Protein AF-A0A7J5Y2N2-F1 (afdb_monomer_lite)

Sequence (174 aa):
MKAFTSSSSFLPPPSSSSSSSLLLLSSFLYPSFSHILYPFLLLLLLLLLLLLPSSSSSPPLILHANSSMQSLTAEIQSFSRSRLRKQCTRVTSLSGRRIIETWKGSTITVVEDPVPTERILGYVSHILNVAFGVENVFPDLFIYKTVSILDHPDADVLLHLTDVCSFIQQAHSE

pLDDT: mean 71.16, std 18.87, range [32.28, 96.81]

Organism: Dissostichus mawsoni (NCBI:txid36200)

InterPro domains:
  IPR029021 Protein-tyrosine phosphatase-like [G3DSA:3.90.190.10] (120-174)

Radius of gyration: 36.36 Å; chains: 1; bounding box: 67×76×85 Å

Structure (mmCIF, N/CA/C/O backbone):
data_AF-A0A7J5Y2N2-F1
#
_entry.id   AF-A0A7J5Y2N2-F1
#
loop_
_atom_site.group_PDB
_atom_site.id
_atom_site.type_symbol
_atom_site.label_atom_id
_atom_site.label_alt_id
_atom_site.label_comp_id
_atom_site.label_asym_id
_atom_site.label_entity_id
_atom_site.label_seq_id
_atom_site.pdbx_PDB_ins_code
_atom_site.Cartn_x
_atom_site.Cartn_y
_atom_site.Cartn_z
_atom_site.occupancy
_atom_site.B_iso_or_equiv
_atom_site.auth_seq_id
_atom_site.auth_comp_id
_atom_site.auth_asym_id
_atom_site.auth_atom_id
_atom_site.pdbx_PDB_model_num
ATOM 1 N N . MET A 1 1 ? -45.299 -51.915 -24.754 1.00 35.72 1 MET A N 1
ATOM 2 C CA . MET A 1 1 ? -45.058 -53.313 -25.192 1.00 35.72 1 MET A CA 1
ATOM 3 C C . MET A 1 1 ? -44.292 -53.298 -26.515 1.00 35.72 1 MET A C 1
ATOM 5 O O . MET A 1 1 ? -44.411 -52.306 -27.214 1.00 35.72 1 MET A O 1
ATOM 9 N N . LYS A 1 2 ? -43.507 -54.360 -26.774 1.00 34.75 2 LYS A N 1
ATOM 10 C CA . LYS A 1 2 ? -42.788 -54.804 -28.005 1.00 34.75 2 LYS A CA 1
ATOM 11 C C . LYS A 1 2 ? -42.990 -53.967 -29.299 1.00 34.75 2 LYS A C 1
ATOM 13 O O . LYS A 1 2 ? -44.129 -53.689 -29.635 1.00 34.75 2 LYS A O 1
ATOM 18 N N . ALA A 1 3 ? -41.979 -53.494 -30.043 1.00 32.28 3 ALA A N 1
ATOM 19 C CA . ALA A 1 3 ? -40.730 -54.088 -30.580 1.00 32.28 3 ALA A CA 1
ATOM 20 C C . ALA A 1 3 ? -40.866 -54.814 -31.947 1.00 32.28 3 ALA A C 1
ATOM 22 O O . ALA A 1 3 ? -41.730 -55.675 -32.080 1.00 32.28 3 ALA A O 1
ATOM 23 N N . PHE A 1 4 ? -39.883 -54.533 -32.839 1.00 36.31 4 PHE A N 1
ATOM 24 C CA . PHE A 1 4 ? -39.403 -55.300 -34.027 1.00 36.31 4 PHE A CA 1
ATOM 25 C C . PHE A 1 4 ? -40.259 -55.255 -35.333 1.00 36.31 4 PHE A C 1
ATOM 27 O O . PHE A 1 4 ? -41.478 -55.250 -35.242 1.00 36.31 4 PHE A O 1
ATOM 34 N N . THR A 1 5 ? -39.723 -55.214 -36.581 1.00 40.34 5 THR A N 1
ATOM 35 C CA . THR A 1 5 ? -38.321 -55.049 -37.092 1.00 40.34 5 THR A CA 1
ATOM 36 C C . THR A 1 5 ? -38.230 -54.661 -38.597 1.00 40.34 5 THR A C 1
ATOM 38 O O . THR A 1 5 ? -39.075 -55.084 -39.368 1.00 40.34 5 THR A O 1
ATOM 41 N N . SER A 1 6 ? -37.109 -54.021 -38.999 1.00 37.34 6 SER A N 1
ATOM 42 C CA . SER A 1 6 ? -36.284 -54.243 -40.229 1.00 37.34 6 SER A CA 1
ATOM 43 C C . SER A 1 6 ? -36.867 -54.173 -41.666 1.00 37.34 6 SER A C 1
ATOM 45 O O . SER A 1 6 ? -37.722 -54.970 -42.034 1.00 37.34 6 SER A O 1
ATOM 47 N N . SER A 1 7 ? -36.230 -53.394 -42.566 1.00 35.44 7 SER A N 1
ATOM 48 C CA . SER A 1 7 ? -35.323 -53.972 -43.601 1.00 35.44 7 SER A CA 1
ATOM 49 C C . SER A 1 7 ? -34.608 -52.959 -44.532 1.00 35.44 7 SER A C 1
ATOM 51 O O . SER A 1 7 ? -35.224 -52.096 -45.140 1.00 35.44 7 SER A O 1
ATOM 53 N N . SER A 1 8 ? -33.281 -53.142 -44.638 1.00 37.88 8 SER A N 1
ATOM 54 C CA . SER A 1 8 ? -32.347 -52.865 -45.761 1.00 37.88 8 SER A CA 1
ATOM 55 C C . SER A 1 8 ? -32.410 -51.572 -46.603 1.00 37.88 8 SER A C 1
ATOM 57 O O . SER A 1 8 ? -33.347 -51.310 -47.349 1.00 37.88 8 SER A O 1
ATOM 59 N N . SER A 1 9 ? -31.271 -50.872 -46.613 1.00 36.69 9 SER A N 1
ATOM 60 C CA . SER A 1 9 ? -30.898 -49.746 -47.482 1.00 36.69 9 SER A CA 1
ATOM 61 C C . SER A 1 9 ? -30.638 -50.117 -48.952 1.00 36.69 9 SER A C 1
ATOM 63 O O . SER A 1 9 ? -30.096 -51.181 -49.247 1.00 36.69 9 SER A O 1
ATOM 65 N N . PHE A 1 10 ? -30.922 -49.173 -49.853 1.00 38.97 10 PHE A N 1
ATOM 66 C CA . PHE A 1 10 ? -30.712 -49.254 -51.305 1.00 38.97 10 PHE A CA 1
ATOM 67 C C . PHE A 1 10 ? -29.323 -48.710 -51.720 1.00 38.97 10 PHE A C 1
ATOM 69 O O . PHE A 1 10 ? -28.840 -47.748 -51.127 1.00 38.97 10 PHE A O 1
ATOM 76 N N . LEU A 1 11 ? -28.716 -49.275 -52.772 1.00 40.94 11 LEU A N 1
ATOM 77 C CA . LEU A 1 11 ? -27.567 -48.718 -53.519 1.00 40.94 11 LEU A CA 1
ATOM 78 C C . LEU A 1 11 ? -27.998 -48.494 -54.980 1.00 40.94 11 LEU A C 1
ATOM 80 O O . LEU A 1 11 ? -28.823 -49.263 -55.479 1.00 40.94 11 LEU A O 1
ATOM 84 N N . PRO A 1 12 ? -27.495 -47.448 -55.665 1.00 45.22 12 PRO A N 1
ATOM 85 C CA . PRO A 1 12 ? -26.430 -47.648 -56.669 1.00 45.22 12 PRO A CA 1
ATOM 86 C C . PRO A 1 12 ? -25.370 -46.490 -56.693 1.00 45.22 12 PRO A C 1
ATOM 88 O O . PRO A 1 12 ? -25.410 -45.639 -55.805 1.00 45.22 12 PRO A O 1
ATOM 91 N N . PRO A 1 13 ? -24.358 -46.484 -57.603 1.00 46.84 13 PRO A N 1
ATOM 92 C CA . PRO A 1 13 ? -23.036 -45.858 -57.370 1.00 46.84 13 PRO A CA 1
ATOM 93 C C . PRO A 1 13 ? -22.757 -44.588 -58.242 1.00 46.84 13 PRO A C 1
ATOM 95 O O . PRO A 1 13 ? -23.707 -43.892 -58.582 1.00 46.84 13 PRO A O 1
ATOM 98 N N . PRO A 1 14 ? -21.499 -44.194 -58.567 1.00 51.75 14 PRO A N 1
ATOM 99 C CA . PRO A 1 14 ? -20.607 -43.433 -57.687 1.00 51.75 14 PRO A CA 1
ATOM 100 C C . PRO A 1 14 ? -20.072 -42.106 -58.299 1.00 51.75 14 PRO A C 1
ATOM 102 O O . PRO A 1 14 ? -20.299 -41.778 -59.458 1.00 51.75 14 PRO A O 1
ATOM 105 N N . SER A 1 15 ? -19.214 -41.425 -57.522 1.00 40.41 15 SER A N 1
ATOM 106 C CA . SER A 1 15 ? -18.155 -40.473 -57.938 1.00 40.41 15 SER A CA 1
ATOM 107 C C . SER A 1 15 ? -18.525 -39.126 -58.589 1.00 40.41 15 SER A C 1
ATOM 109 O O . SER A 1 15 ? -18.843 -39.053 -59.770 1.00 40.41 15 SER A O 1
ATOM 111 N N . SER A 1 16 ? -18.278 -38.028 -57.854 1.00 42.19 16 SER A N 1
ATOM 112 C CA . SER A 1 16 ? -17.304 -36.968 -58.234 1.00 42.19 16 SER A CA 1
ATOM 113 C C . SER A 1 16 ? -17.347 -35.759 -57.273 1.00 42.19 16 SER A C 1
ATOM 115 O O . SER A 1 16 ? -17.792 -34.670 -57.619 1.00 42.19 16 SER A O 1
ATOM 117 N N . SER A 1 17 ? -16.869 -35.918 -56.033 1.00 41.69 17 SER A N 1
ATOM 118 C CA . SER A 1 17 ? -16.791 -34.805 -55.070 1.00 41.69 17 SER A CA 1
ATOM 119 C C . SER A 1 17 ? -15.459 -34.052 -55.180 1.00 41.69 17 SER A C 1
ATOM 121 O O . SER A 1 17 ? -14.446 -34.459 -54.606 1.00 41.69 17 SER A O 1
ATOM 123 N N . SER A 1 18 ? -15.469 -32.936 -55.908 1.00 51.75 18 SER A N 1
ATOM 124 C CA . SER A 1 18 ? -14.338 -32.012 -56.050 1.00 51.75 18 SER A CA 1
ATOM 125 C C . SER A 1 18 ? -13.958 -31.362 -54.715 1.00 51.75 18 SER A C 1
ATOM 127 O O . SER A 1 18 ? -14.633 -30.442 -54.261 1.00 51.75 18 SER A O 1
ATOM 129 N N . SER A 1 19 ? -12.867 -31.808 -54.082 1.00 47.94 19 SER A N 1
ATOM 130 C CA . SER A 1 19 ? -12.245 -31.114 -52.930 1.00 47.94 19 SER A CA 1
ATOM 131 C C . SER A 1 19 ? -10.758 -31.439 -52.708 1.00 47.94 19 SER A C 1
ATOM 133 O O . SER A 1 19 ? -10.057 -30.661 -52.071 1.00 47.94 19 SER A O 1
ATOM 135 N N . SER A 1 20 ? -10.230 -32.547 -53.242 1.00 46.44 20 SER A N 1
ATOM 136 C CA . SER A 1 20 ? -8.857 -33.005 -52.940 1.00 46.44 20 SER A CA 1
ATOM 137 C C . SER A 1 20 ? -7.744 -32.386 -53.805 1.00 46.44 20 SER A C 1
ATOM 139 O O . SER A 1 20 ? -6.567 -32.631 -53.553 1.00 46.44 20 SER A O 1
ATOM 141 N N . SER A 1 21 ? -8.078 -31.591 -54.827 1.00 46.47 21 SER A N 1
ATOM 142 C CA . SER A 1 21 ? -7.135 -31.237 -55.903 1.00 46.47 21 SER A CA 1
ATOM 143 C C . SER A 1 21 ? -6.119 -30.132 -55.577 1.00 46.47 21 SER A C 1
ATOM 145 O O . SER A 1 21 ? -5.153 -29.983 -56.318 1.00 46.47 21 SER A O 1
ATOM 147 N N . LEU A 1 22 ? -6.301 -29.358 -54.498 1.00 44.16 22 LEU A N 1
ATOM 148 C CA . LEU A 1 22 ? -5.396 -28.244 -54.150 1.00 44.16 22 LEU A CA 1
ATOM 149 C C . LEU A 1 22 ? -4.329 -28.590 -53.099 1.00 44.16 22 LEU A C 1
ATOM 151 O O . LEU A 1 22 ? -3.340 -27.873 -52.996 1.00 44.16 22 LEU A O 1
ATOM 155 N N . LEU A 1 23 ? -4.473 -29.701 -52.366 1.00 47.38 23 LEU A N 1
ATOM 156 C CA . LEU A 1 23 ? -3.450 -30.168 -51.416 1.00 47.38 23 LEU A CA 1
ATOM 157 C C . LEU A 1 23 ? -2.435 -31.144 -52.037 1.00 47.38 23 LEU A C 1
ATOM 159 O O . LEU A 1 23 ? -1.423 -31.433 -51.413 1.00 47.38 23 LEU A O 1
ATOM 163 N N . LEU A 1 24 ? -2.672 -31.624 -53.263 1.00 45.81 24 LEU A N 1
ATOM 164 C CA . LEU A 1 24 ? -1.776 -32.561 -53.956 1.00 45.81 24 LEU A CA 1
ATOM 165 C C . LEU A 1 24 ? -0.723 -31.885 -54.854 1.00 45.81 24 LEU A C 1
ATOM 167 O O . LEU A 1 24 ? 0.226 -32.549 -55.267 1.00 45.81 24 LEU A O 1
ATOM 171 N N . LEU A 1 25 ? -0.832 -30.578 -55.134 1.00 41.72 25 LEU A N 1
ATOM 172 C CA . LEU A 1 25 ? 0.170 -29.865 -55.944 1.00 41.72 25 LEU A CA 1
ATOM 173 C C . LEU A 1 25 ? 1.442 -29.469 -55.173 1.00 41.72 25 LEU A C 1
ATOM 175 O O . LEU A 1 25 ? 2.458 -29.189 -55.804 1.00 41.72 25 LEU A O 1
ATOM 179 N N . SER A 1 26 ? 1.432 -29.473 -53.837 1.00 44.53 26 SER A N 1
ATOM 180 C CA . SER A 1 26 ? 2.624 -29.164 -53.029 1.00 44.53 26 SER A CA 1
ATOM 181 C C . SER A 1 26 ? 3.588 -30.347 -52.871 1.00 44.53 26 SER A C 1
ATOM 183 O O . SER A 1 26 ? 4.697 -30.160 -52.383 1.00 44.53 26 SER A O 1
ATOM 185 N N . SER A 1 27 ? 3.189 -31.562 -53.267 1.00 47.44 27 SER A N 1
ATOM 186 C CA . SER A 1 27 ? 3.947 -32.799 -53.008 1.00 47.44 27 SER A CA 1
ATOM 187 C C . SER A 1 27 ? 4.729 -33.348 -54.211 1.00 47.44 27 SER A C 1
ATOM 189 O O . SER A 1 27 ? 5.352 -34.398 -54.083 1.00 47.44 27 SER A O 1
ATOM 191 N N . PHE A 1 28 ? 4.700 -32.679 -55.372 1.00 46.19 28 PHE A N 1
ATOM 192 C CA . PHE A 1 28 ? 5.274 -33.208 -56.625 1.00 46.19 28 PHE A CA 1
ATOM 193 C C . PHE A 1 28 ? 6.460 -32.430 -57.221 1.00 46.19 28 PHE A C 1
ATOM 195 O O . PHE A 1 28 ? 7.019 -32.869 -58.225 1.00 46.19 28 PHE A O 1
ATOM 202 N N . LEU A 1 29 ? 6.913 -31.341 -56.592 1.00 50.28 29 LEU A N 1
ATOM 203 C CA . LEU A 1 29 ? 8.240 -30.762 -56.848 1.00 50.28 29 LEU A CA 1
ATOM 204 C C . LEU A 1 29 ? 9.068 -30.777 -55.552 1.00 50.28 29 LEU A C 1
ATOM 206 O O . LEU A 1 29 ? 8.559 -30.426 -54.495 1.00 50.28 29 LEU A O 1
ATOM 210 N N . TYR A 1 30 ? 10.349 -31.143 -55.677 1.00 57.12 30 TYR A N 1
ATOM 211 C CA . TYR A 1 30 ? 11.355 -31.335 -54.612 1.00 57.12 30 TYR A CA 1
ATOM 212 C C . TYR A 1 30 ? 11.265 -32.601 -53.734 1.00 57.12 30 TYR A C 1
ATOM 214 O O . TYR A 1 30 ? 11.144 -32.514 -52.511 1.00 57.12 30 TYR A O 1
ATOM 222 N N . PRO A 1 31 ? 11.493 -33.796 -54.308 1.00 47.44 31 PRO A N 1
ATOM 223 C CA . PRO A 1 31 ? 12.032 -34.909 -53.538 1.00 47.44 31 PRO A CA 1
ATOM 224 C C . PRO A 1 31 ? 13.535 -34.702 -53.223 1.00 47.44 31 PRO A C 1
ATOM 226 O O . PRO A 1 31 ? 14.321 -34.307 -54.084 1.00 47.44 31 PRO A O 1
ATOM 229 N N . SER A 1 32 ? 13.935 -35.069 -51.998 1.00 54.25 32 SER A N 1
ATOM 230 C CA . SER A 1 32 ? 15.291 -35.541 -51.624 1.00 54.25 32 SER A CA 1
ATOM 231 C C . SER A 1 32 ? 16.409 -34.573 -51.170 1.00 54.25 32 SER A C 1
ATOM 233 O O . SER A 1 32 ? 17.522 -35.053 -50.973 1.00 54.25 32 SER A O 1
ATOM 235 N N . PHE A 1 33 ? 16.183 -33.278 -50.892 1.00 55.66 33 PHE A N 1
ATOM 236 C CA . PHE A 1 33 ? 17.244 -32.393 -50.333 1.00 55.66 33 PHE A CA 1
ATOM 237 C C . PHE A 1 33 ? 16.754 -31.396 -49.255 1.00 55.66 33 PHE A C 1
ATOM 239 O O . PHE A 1 33 ? 16.952 -30.188 -49.369 1.00 55.66 33 PHE A O 1
ATOM 246 N N . SER A 1 34 ? 16.113 -31.878 -48.176 1.00 59.19 34 SER A N 1
ATOM 247 C CA . SER A 1 34 ? 15.402 -30.968 -47.244 1.00 59.19 34 SER A CA 1
ATOM 248 C C . SER A 1 34 ? 15.588 -31.180 -45.735 1.00 59.19 34 SER A C 1
ATOM 250 O O . SER A 1 34 ? 15.005 -30.416 -44.980 1.00 59.19 34 SER A O 1
ATOM 252 N N . HIS A 1 35 ? 16.420 -32.118 -45.257 1.00 57.75 35 HIS A N 1
ATOM 253 C CA . HIS A 1 35 ? 16.679 -32.254 -43.804 1.00 57.75 35 HIS A CA 1
ATOM 254 C C . HIS A 1 35 ? 17.968 -31.573 -43.306 1.00 57.75 35 HIS A C 1
ATOM 256 O O . HIS A 1 35 ? 18.036 -31.185 -42.145 1.00 57.75 35 HIS A O 1
ATOM 262 N N . ILE A 1 36 ? 18.975 -31.393 -44.173 1.00 60.91 36 ILE A N 1
ATOM 263 C CA . ILE A 1 36 ? 20.271 -30.780 -43.812 1.00 60.91 36 ILE A CA 1
ATOM 264 C C . ILE A 1 36 ? 20.321 -29.290 -44.189 1.00 60.91 36 ILE A C 1
ATOM 266 O O . ILE A 1 36 ? 20.855 -28.481 -43.437 1.00 60.91 36 ILE A O 1
ATOM 270 N N . LEU A 1 37 ? 19.719 -28.898 -45.321 1.00 60.44 37 LEU A N 1
ATOM 271 C CA . LEU A 1 37 ? 19.696 -27.494 -45.755 1.00 60.44 37 LEU A CA 1
ATOM 272 C C . LEU A 1 37 ? 18.728 -26.621 -44.945 1.00 60.44 37 LEU A C 1
ATOM 274 O O . LEU A 1 37 ? 18.990 -25.436 -44.781 1.00 60.44 37 LEU A O 1
ATOM 278 N N . TYR A 1 38 ? 17.633 -27.182 -44.424 1.00 71.19 38 TYR A N 1
ATOM 279 C CA . TYR A 1 38 ? 16.612 -26.422 -43.691 1.00 71.19 38 TYR A CA 1
ATOM 280 C C . TYR A 1 38 ? 17.141 -25.694 -42.442 1.00 71.19 38 TYR A C 1
ATOM 282 O O . TYR A 1 38 ? 16.903 -24.491 -42.336 1.00 71.19 38 TYR A O 1
ATOM 290 N N . PRO A 1 39 ? 17.897 -26.334 -41.519 1.00 71.75 39 PRO A N 1
ATOM 291 C CA . PRO A 1 39 ? 18.490 -25.615 -40.390 1.00 71.75 39 PRO A CA 1
ATOM 292 C C . PRO A 1 39 ? 19.529 -24.580 -40.839 1.00 71.75 39 PRO A C 1
ATOM 294 O O . PRO A 1 39 ? 19.648 -23.537 -40.206 1.00 71.75 39 PRO A O 1
ATOM 297 N N . PHE A 1 40 ? 20.239 -24.817 -41.947 1.00 77.06 40 PHE A N 1
ATOM 298 C CA . PHE A 1 40 ? 21.221 -23.869 -42.479 1.00 77.06 40 PHE A CA 1
ATOM 299 C C . PHE A 1 40 ? 20.551 -22.633 -43.103 1.00 77.06 40 PHE A C 1
ATOM 301 O O . PHE A 1 40 ? 21.005 -21.512 -42.893 1.00 77.06 40 PHE A O 1
ATOM 308 N N . LEU A 1 41 ? 19.434 -22.822 -43.810 1.00 77.62 41 LEU A N 1
ATOM 309 C CA . LEU A 1 41 ? 18.614 -21.746 -44.368 1.00 77.62 41 LEU A CA 1
ATOM 310 C C . LEU A 1 41 ? 17.889 -20.959 -43.265 1.00 77.62 41 LEU A C 1
ATOM 312 O O . LEU A 1 41 ? 17.807 -19.738 -43.345 1.00 77.62 41 LEU A O 1
ATOM 316 N N . LEU A 1 42 ? 17.418 -21.638 -42.214 1.00 77.38 42 LEU A N 1
ATOM 317 C CA . LEU A 1 42 ? 16.814 -21.003 -41.040 1.00 77.38 42 LEU A CA 1
ATOM 318 C C . LEU A 1 42 ? 17.847 -20.191 -40.241 1.00 77.38 42 LEU A C 1
ATOM 320 O O . LEU A 1 42 ? 17.554 -19.070 -39.833 1.00 77.38 42 LEU A O 1
ATOM 324 N N . LEU A 1 43 ? 19.065 -20.716 -40.070 1.00 82.81 43 LEU A N 1
ATOM 325 C CA . LEU A 1 43 ? 20.177 -19.991 -39.453 1.00 82.81 43 LEU A CA 1
ATOM 326 C C . LEU A 1 43 ? 20.607 -18.792 -40.308 1.00 82.81 43 LEU A C 1
ATOM 328 O O . LEU A 1 43 ? 20.847 -17.719 -39.765 1.00 82.81 43 LEU A O 1
ATOM 332 N N . LEU A 1 44 ? 20.654 -18.942 -41.636 1.00 84.56 44 LEU A N 1
ATOM 333 C CA . LEU A 1 44 ? 20.938 -17.841 -42.557 1.00 84.56 44 LEU A CA 1
ATOM 334 C C . LEU A 1 44 ? 19.849 -16.761 -42.493 1.00 84.56 44 LEU A C 1
ATOM 336 O O . LEU A 1 44 ? 20.187 -15.584 -42.471 1.00 84.56 44 LEU A O 1
ATOM 340 N N . LEU A 1 45 ? 18.570 -17.142 -42.405 1.00 81.88 45 LEU A N 1
ATOM 341 C CA . LEU A 1 45 ? 17.445 -16.219 -42.219 1.00 81.88 45 LEU A CA 1
ATOM 342 C C . LEU A 1 45 ? 17.533 -15.483 -40.872 1.00 81.88 45 LEU A C 1
ATOM 344 O O . LEU A 1 45 ? 17.335 -14.272 -40.831 1.00 81.88 45 LEU A O 1
ATOM 348 N N . LEU A 1 46 ? 17.883 -16.187 -39.789 1.00 79.25 46 LEU A N 1
ATOM 349 C CA . LEU A 1 46 ? 18.127 -15.594 -38.470 1.00 79.25 46 LEU A CA 1
ATOM 350 C C . LEU A 1 46 ? 19.298 -14.598 -38.513 1.00 79.25 46 LEU A C 1
ATOM 352 O O . LEU A 1 46 ? 19.202 -13.504 -37.963 1.00 79.25 46 LEU A O 1
ATOM 356 N N . LEU A 1 47 ? 20.385 -14.948 -39.207 1.00 82.25 47 LEU A N 1
ATOM 357 C CA . LEU A 1 47 ? 21.536 -14.067 -39.399 1.00 82.25 47 LEU A CA 1
ATOM 358 C C . LEU A 1 47 ? 21.155 -12.830 -40.230 1.00 82.25 47 LEU A C 1
ATOM 360 O O . LEU A 1 47 ? 21.540 -11.719 -39.887 1.00 82.25 47 LEU A O 1
ATOM 364 N N . LEU A 1 48 ? 20.349 -12.996 -41.282 1.00 79.12 48 LEU A N 1
ATOM 365 C CA . LEU A 1 48 ? 19.840 -11.891 -42.100 1.00 79.12 48 LEU A CA 1
ATOM 366 C C . LEU A 1 48 ? 18.919 -10.962 -41.295 1.00 79.12 48 LEU A C 1
ATOM 368 O O . LEU A 1 48 ? 19.021 -9.749 -41.436 1.00 79.12 48 LEU A O 1
ATOM 372 N N . LEU A 1 49 ? 18.091 -11.507 -40.398 1.00 72.25 49 LEU A N 1
ATOM 373 C CA . LEU A 1 49 ? 17.292 -10.730 -39.442 1.00 72.25 49 LEU A CA 1
ATOM 374 C C . LEU A 1 49 ? 18.154 -9.966 -38.421 1.00 72.25 49 LEU A C 1
ATOM 376 O O . LEU A 1 49 ? 17.761 -8.882 -38.005 1.00 72.25 49 LEU A O 1
ATOM 380 N N . LEU A 1 50 ? 19.330 -10.488 -38.056 1.00 71.44 50 LEU A N 1
ATOM 381 C CA . LEU A 1 50 ? 20.304 -9.805 -37.192 1.00 71.44 50 LEU A CA 1
ATOM 382 C C . LEU A 1 50 ? 21.153 -8.752 -37.932 1.00 71.44 50 LEU A C 1
ATOM 384 O O . LEU A 1 50 ? 21.646 -7.824 -37.295 1.00 71.44 50 LEU A O 1
ATOM 388 N N . LEU A 1 51 ? 21.339 -8.885 -39.252 1.00 71.81 51 LEU A N 1
ATOM 389 C CA . LEU A 1 51 ? 22.073 -7.920 -40.087 1.00 71.81 51 LEU A CA 1
ATOM 390 C C . LEU A 1 51 ? 21.180 -6.861 -40.755 1.00 71.81 51 LEU A C 1
ATOM 392 O O . LEU A 1 51 ? 21.705 -5.878 -41.280 1.00 71.81 51 LEU A O 1
ATOM 396 N N . LEU A 1 52 ? 19.855 -7.028 -40.750 1.00 65.75 52 LEU A N 1
ATOM 397 C CA . LEU A 1 52 ? 18.926 -5.992 -41.193 1.00 65.75 52 LEU A CA 1
ATOM 398 C C . LEU A 1 52 ? 18.991 -4.805 -40.214 1.00 65.75 52 LEU A C 1
ATOM 400 O O . LEU A 1 52 ? 18.644 -4.970 -39.044 1.00 65.75 52 LEU A O 1
ATOM 404 N N . PRO A 1 53 ? 19.419 -3.602 -40.648 1.00 55.03 53 PRO A N 1
ATOM 405 C CA . PRO A 1 53 ? 19.466 -2.449 -39.762 1.00 55.03 53 PRO A CA 1
ATOM 406 C C . PRO A 1 53 ? 18.042 -2.089 -39.341 1.00 55.03 53 PRO A C 1
ATOM 408 O O . PRO A 1 53 ? 17.182 -1.868 -40.194 1.00 55.03 53 PRO A O 1
ATOM 411 N N . SER A 1 54 ? 17.808 -2.024 -38.030 1.00 47.78 54 SER A N 1
ATOM 412 C CA . SER A 1 54 ? 16.502 -1.790 -37.409 1.00 47.78 54 SER A CA 1
ATOM 413 C C . SER A 1 54 ? 15.931 -0.402 -37.728 1.00 47.78 54 SER A C 1
ATOM 415 O O . SER A 1 54 ? 15.873 0.476 -36.868 1.00 47.78 54 SER A O 1
ATOM 417 N N . SER A 1 55 ? 15.429 -0.207 -38.947 1.00 52.16 55 SER A N 1
ATOM 418 C CA . SER A 1 55 ? 14.663 0.963 -39.399 1.00 52.16 55 SER A CA 1
ATOM 419 C C . SER A 1 55 ? 13.230 0.981 -38.837 1.00 52.16 55 SER A C 1
ATOM 421 O O . SER A 1 55 ? 12.277 1.424 -39.475 1.00 52.16 55 SER A O 1
ATOM 423 N N . SER A 1 56 ? 13.086 0.536 -37.587 1.00 46.41 56 SER A N 1
ATOM 424 C CA . SER A 1 56 ? 11.882 0.665 -36.779 1.00 46.41 56 SER A CA 1
ATOM 425 C C . SER A 1 56 ? 11.841 2.063 -36.170 1.00 46.41 56 SER A C 1
ATOM 427 O O . SER A 1 56 ? 12.260 2.279 -35.032 1.00 46.41 56 SER A O 1
ATOM 429 N N . SER A 1 57 ? 11.302 3.016 -36.933 1.00 50.03 57 SER A N 1
ATOM 430 C CA . SER A 1 57 ? 10.873 4.329 -36.438 1.00 50.03 57 SER A CA 1
ATOM 431 C C . SER A 1 57 ? 9.667 4.175 -35.497 1.00 50.03 57 SER A C 1
ATOM 433 O O . SER A 1 57 ? 8.537 4.545 -35.820 1.00 50.03 57 SER A O 1
ATOM 435 N N . SER A 1 58 ? 9.911 3.604 -34.323 1.00 50.81 58 SER A N 1
ATOM 436 C CA . SER A 1 58 ? 8.953 3.446 -33.234 1.00 50.81 58 SER A CA 1
ATOM 437 C C . SER A 1 58 ? 9.639 3.944 -31.966 1.00 50.81 58 SER A C 1
ATOM 439 O O . SER A 1 58 ? 10.627 3.335 -31.552 1.00 50.81 58 SER A O 1
ATOM 441 N N . PRO A 1 59 ? 9.190 5.057 -31.358 1.00 43.88 59 PRO A N 1
ATOM 442 C CA . PRO A 1 59 ? 9.792 5.526 -30.120 1.00 43.88 59 PRO A CA 1
ATOM 443 C C . PRO A 1 59 ? 9.581 4.455 -29.041 1.00 43.88 59 PRO A C 1
ATOM 445 O O . PRO A 1 59 ? 8.449 3.993 -28.866 1.00 43.88 59 PRO A O 1
ATOM 448 N N . PRO A 1 60 ? 10.627 4.034 -28.311 1.00 44.47 60 PRO A N 1
ATOM 449 C CA . PRO A 1 60 ? 10.442 3.089 -27.225 1.00 44.47 60 PRO A CA 1
ATOM 450 C C . PRO A 1 60 ? 9.573 3.750 -26.151 1.00 44.47 60 PRO A C 1
ATOM 452 O O . PRO A 1 60 ? 9.875 4.852 -25.686 1.00 44.47 60 PRO A O 1
ATOM 455 N N . LEU A 1 61 ? 8.536 3.044 -25.690 1.00 46.69 61 LEU A N 1
ATOM 456 C CA . LEU A 1 61 ? 7.629 3.484 -24.614 1.00 46.69 61 LEU A CA 1
ATOM 457 C C . LEU A 1 61 ? 8.317 3.611 -23.231 1.00 46.69 61 LEU A C 1
ATOM 459 O O . LEU A 1 61 ? 7.664 3.800 -22.212 1.00 46.69 61 LEU A O 1
ATOM 463 N N . ILE A 1 62 ? 9.649 3.561 -23.207 1.00 47.50 62 ILE A N 1
ATOM 464 C CA . ILE A 1 62 ? 10.544 3.732 -22.059 1.00 47.50 62 ILE A CA 1
ATOM 465 C C . ILE A 1 62 ? 10.693 5.223 -21.682 1.00 47.50 62 ILE A C 1
ATOM 467 O O . ILE A 1 62 ? 10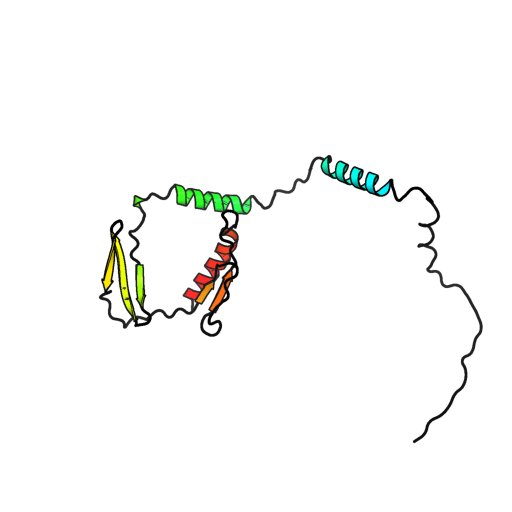.993 5.554 -20.537 1.00 47.50 62 ILE A O 1
ATOM 471 N N . LEU A 1 63 ? 10.446 6.157 -22.612 1.00 43.75 63 LEU A N 1
ATOM 472 C CA . LEU A 1 63 ? 10.635 7.595 -22.356 1.00 43.75 63 LEU A CA 1
ATOM 473 C C . LEU A 1 63 ? 9.602 8.226 -21.405 1.00 43.75 63 LEU A C 1
ATOM 475 O O . LEU A 1 63 ? 9.897 9.265 -20.819 1.00 43.75 63 LEU A O 1
ATOM 479 N N . HIS A 1 64 ? 8.426 7.619 -21.211 1.00 45.12 64 HIS A N 1
ATOM 480 C CA . HIS A 1 64 ? 7.370 8.211 -20.375 1.00 45.12 64 HIS A CA 1
ATOM 481 C C . HIS A 1 64 ? 7.564 7.971 -18.865 1.00 45.12 64 HIS A C 1
ATOM 483 O O . HIS A 1 64 ? 7.151 8.805 -18.066 1.00 45.12 64 HIS A O 1
ATOM 489 N N . ALA A 1 65 ? 8.228 6.877 -18.469 1.00 48.12 65 ALA A N 1
ATOM 490 C CA . ALA A 1 65 ? 8.603 6.616 -17.072 1.00 48.12 65 ALA A CA 1
ATOM 491 C C . ALA A 1 65 ? 9.907 7.334 -16.666 1.00 48.12 65 ALA A C 1
ATOM 493 O O . ALA A 1 65 ? 10.127 7.665 -15.503 1.00 48.12 65 ALA A O 1
ATOM 494 N N . ASN A 1 66 ? 10.782 7.615 -17.636 1.00 53.22 66 ASN A N 1
ATOM 495 C CA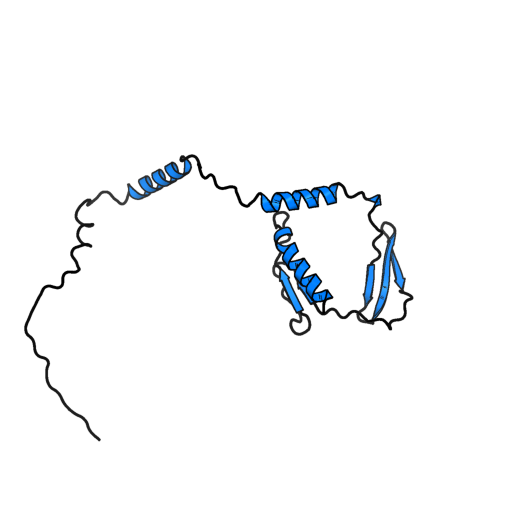 . ASN A 1 66 ? 12.094 8.198 -17.361 1.00 53.22 66 ASN A CA 1
ATOM 496 C C . ASN A 1 66 ? 11.998 9.677 -16.923 1.00 53.22 66 ASN A C 1
ATOM 498 O O . ASN A 1 66 ? 12.768 10.124 -16.078 1.00 53.22 66 ASN A O 1
ATOM 502 N N . SER A 1 67 ? 11.015 10.436 -17.424 1.00 59.59 67 SER A N 1
ATOM 503 C CA . SER A 1 67 ? 10.795 11.833 -17.014 1.00 59.59 67 SER A CA 1
ATOM 504 C C . SER A 1 67 ? 10.271 11.965 -15.575 1.00 59.59 67 SER A C 1
ATOM 506 O O . SER A 1 67 ? 10.730 12.841 -14.840 1.00 59.59 67 SER A O 1
ATOM 508 N N . SER A 1 68 ? 9.371 11.079 -15.131 1.00 62.09 68 SER A N 1
ATOM 509 C CA . SER A 1 68 ? 8.878 11.058 -13.745 1.00 62.09 68 SER A CA 1
ATOM 510 C C . SER A 1 68 ? 9.948 10.573 -12.761 1.00 62.09 68 SER A C 1
ATOM 512 O O . SER A 1 68 ? 10.132 11.204 -11.716 1.00 62.09 68 SER A O 1
ATOM 514 N N . MET A 1 69 ? 10.724 9.540 -13.122 1.00 54.62 69 MET A N 1
ATOM 515 C CA . MET A 1 69 ? 11.911 9.109 -12.366 1.00 54.62 69 MET A CA 1
ATOM 516 C C . MET A 1 69 ? 12.915 10.252 -12.180 1.00 54.62 69 MET A C 1
ATOM 518 O O . MET A 1 69 ? 13.364 10.496 -11.058 1.00 54.62 69 MET A O 1
ATOM 522 N N . GLN A 1 70 ? 13.249 10.977 -13.253 1.00 61.34 70 GLN A N 1
ATOM 523 C CA . GLN A 1 70 ? 14.186 12.104 -13.198 1.00 61.34 70 GLN A CA 1
ATOM 524 C C . GLN A 1 70 ? 13.648 13.263 -12.349 1.00 61.34 70 GLN A C 1
ATOM 526 O O . GLN A 1 70 ? 14.406 13.829 -11.564 1.00 61.34 70 GLN A O 1
ATOM 531 N N . SER A 1 71 ? 12.349 13.571 -12.436 1.00 72.81 71 SER A N 1
ATOM 532 C CA . SER A 1 71 ? 11.705 14.606 -11.616 1.00 72.81 71 SER A CA 1
ATOM 533 C C . SER A 1 71 ? 11.777 14.280 -10.118 1.00 72.81 71 SER A C 1
ATOM 535 O O . SER A 1 71 ? 12.259 15.099 -9.335 1.00 72.81 71 SER A O 1
ATOM 537 N N . LEU A 1 72 ? 11.368 13.072 -9.712 1.00 75.06 72 LEU A N 1
ATOM 538 C CA . LEU A 1 72 ? 11.402 12.652 -8.306 1.00 75.06 72 LEU A CA 1
ATOM 539 C C . LEU A 1 72 ? 12.840 12.509 -7.784 1.00 75.06 72 LEU A C 1
ATOM 541 O O . LEU A 1 72 ? 13.148 12.936 -6.673 1.00 75.06 72 LEU A O 1
ATOM 545 N N . THR A 1 73 ? 13.748 11.956 -8.590 1.00 72.81 73 THR A N 1
ATOM 546 C CA . THR A 1 73 ? 15.162 11.817 -8.207 1.00 72.81 73 THR A CA 1
ATOM 547 C C . THR A 1 73 ? 15.821 13.185 -8.022 1.00 72.81 73 THR A C 1
ATOM 549 O O . THR A 1 73 ? 16.553 13.378 -7.051 1.00 72.81 73 THR A O 1
ATOM 552 N N . ALA A 1 74 ? 15.524 14.160 -8.887 1.00 75.50 74 ALA A N 1
ATOM 553 C CA . ALA A 1 74 ? 15.993 15.536 -8.734 1.00 75.50 74 ALA A CA 1
ATOM 554 C C . ALA A 1 74 ? 15.387 16.229 -7.499 1.00 75.50 74 ALA A C 1
ATOM 556 O O . ALA A 1 74 ? 16.093 16.957 -6.798 1.00 75.50 74 ALA A O 1
ATOM 557 N N . GLU A 1 75 ? 14.114 15.980 -7.180 1.00 82.06 75 GLU A N 1
ATOM 558 C CA . GLU A 1 75 ? 13.479 16.484 -5.955 1.00 82.06 75 GLU A CA 1
ATOM 559 C C . GLU A 1 75 ? 14.149 15.912 -4.693 1.00 82.06 75 GLU A C 1
ATOM 561 O O . GLU A 1 75 ? 14.518 16.670 -3.794 1.00 82.06 75 GLU A O 1
ATOM 566 N N . ILE A 1 76 ? 14.404 14.599 -4.654 1.00 80.56 76 ILE A N 1
ATOM 567 C CA . ILE A 1 76 ? 15.098 13.926 -3.544 1.00 80.56 76 ILE A CA 1
ATOM 568 C C . ILE A 1 76 ? 16.546 14.424 -3.411 1.00 80.56 76 ILE A C 1
ATOM 570 O O . ILE A 1 76 ? 16.992 14.731 -2.305 1.00 80.56 76 ILE A O 1
ATOM 574 N N . GLN A 1 77 ? 17.287 14.552 -4.517 1.00 77.50 77 GLN A N 1
ATOM 575 C CA . GLN A 1 77 ? 18.676 15.033 -4.499 1.00 77.50 77 GLN A CA 1
ATOM 576 C C . GLN A 1 77 ? 18.785 16.512 -4.098 1.00 77.50 77 GLN A C 1
ATOM 578 O O . GLN A 1 77 ? 19.708 16.888 -3.375 1.00 77.50 77 GLN A O 1
ATOM 583 N N . SER A 1 78 ? 17.830 17.348 -4.515 1.00 82.88 78 SER A N 1
ATOM 584 C CA . SER A 1 78 ? 17.738 18.757 -4.103 1.00 82.88 78 SER A CA 1
ATOM 585 C C . SER A 1 78 ? 17.071 18.950 -2.730 1.00 82.88 78 SER A C 1
ATOM 587 O O . SER A 1 78 ? 16.948 20.084 -2.242 1.00 82.88 78 SER A O 1
ATOM 589 N N . PHE A 1 79 ? 16.663 17.868 -2.055 1.00 82.06 79 PHE A N 1
ATOM 590 C CA . PHE A 1 79 ? 16.051 17.950 -0.738 1.00 82.06 79 PHE A CA 1
ATOM 591 C C . PHE A 1 79 ? 17.081 18.314 0.339 1.00 82.06 79 PHE A C 1
ATOM 593 O O . PHE A 1 79 ? 17.806 17.471 0.871 1.00 82.06 79 PHE A O 1
ATOM 600 N N . SER A 1 80 ? 17.118 19.595 0.722 1.00 80.94 80 SER A N 1
ATOM 601 C CA . SER A 1 80 ? 17.957 20.028 1.843 1.00 80.94 80 SER A CA 1
ATOM 602 C C . SER A 1 80 ? 17.593 19.286 3.130 1.00 80.94 80 SER A C 1
ATOM 604 O O . SER A 1 80 ? 16.467 19.391 3.624 1.00 80.94 80 SER A O 1
ATOM 606 N N . ARG A 1 81 ? 18.586 18.634 3.747 1.00 78.31 81 ARG A N 1
ATOM 607 C CA . ARG A 1 81 ? 18.443 17.974 5.055 1.00 78.31 81 ARG A CA 1
ATOM 608 C C . ARG A 1 81 ? 18.001 18.931 6.169 1.00 78.31 81 ARG A C 1
ATOM 610 O O . ARG A 1 81 ? 17.393 18.474 7.128 1.00 78.31 81 ARG A O 1
ATOM 617 N N . SER A 1 82 ? 18.215 20.246 6.034 1.00 77.69 82 SER A N 1
ATOM 618 C CA . SER A 1 82 ? 17.683 21.241 6.984 1.00 77.69 82 SER A CA 1
ATOM 619 C C . SER A 1 82 ? 16.153 21.373 6.955 1.00 77.69 82 SER A C 1
ATOM 621 O O . SER A 1 82 ? 15.577 21.902 7.902 1.00 77.69 82 SER A O 1
ATOM 623 N N . ARG A 1 83 ? 15.490 20.874 5.900 1.00 75.56 83 ARG A N 1
ATOM 624 C CA . ARG A 1 83 ? 14.024 20.796 5.782 1.00 75.56 83 ARG A CA 1
ATOM 625 C C . ARG A 1 83 ? 13.447 19.468 6.280 1.00 75.56 83 ARG A C 1
ATOM 627 O O . ARG A 1 83 ? 12.226 19.331 6.316 1.00 75.56 83 ARG A O 1
ATOM 634 N N . LEU A 1 84 ? 14.282 18.497 6.677 1.00 77.06 84 LEU A N 1
ATOM 635 C CA . LEU A 1 84 ? 13.795 17.280 7.327 1.00 77.06 84 LEU A CA 1
ATOM 636 C C . LEU A 1 84 ? 13.160 17.669 8.663 1.00 77.06 84 LEU A C 1
ATOM 638 O O . LEU A 1 84 ? 13.844 18.031 9.624 1.00 77.06 84 LEU A O 1
ATOM 642 N N . ARG A 1 85 ? 11.828 17.593 8.724 1.00 75.75 85 ARG A N 1
ATOM 643 C CA . ARG A 1 85 ? 11.095 17.692 9.985 1.00 75.75 85 ARG A CA 1
ATOM 644 C C . ARG A 1 85 ? 11.607 16.580 10.898 1.00 75.75 85 ARG A C 1
ATOM 646 O O . ARG A 1 85 ? 11.759 15.443 10.459 1.00 75.75 85 ARG A O 1
ATOM 653 N N . LYS A 1 86 ? 11.863 16.895 12.170 1.00 76.06 86 LYS A N 1
ATOM 654 C CA . LYS A 1 86 ? 12.177 15.863 13.164 1.00 76.06 86 LYS A CA 1
ATOM 655 C C . LYS A 1 86 ? 10.962 14.947 13.279 1.00 76.06 86 LYS A C 1
ATOM 657 O O . LYS A 1 86 ? 9.929 15.378 13.786 1.00 76.06 86 LYS A O 1
ATOM 662 N N . GLN A 1 87 ? 11.087 13.726 12.765 1.00 73.81 87 GLN A N 1
ATOM 663 C CA . GLN A 1 87 ? 10.045 12.711 12.833 1.00 73.81 87 GLN A CA 1
ATOM 664 C C . GLN A 1 87 ? 9.790 12.391 14.310 1.00 73.81 87 GLN A C 1
ATOM 666 O O . GLN A 1 87 ? 10.667 11.863 14.999 1.00 73.81 87 GLN A O 1
ATOM 671 N N . CYS A 1 88 ? 8.599 12.730 14.796 1.00 74.19 88 CYS A N 1
ATOM 672 C CA . CYS A 1 88 ? 8.034 12.104 15.979 1.00 74.19 88 CYS A CA 1
ATOM 673 C C . CYS A 1 88 ? 6.965 11.110 15.520 1.00 74.19 88 CYS A C 1
ATOM 675 O O . CYS A 1 88 ? 6.095 11.449 14.715 1.00 74.19 88 CYS A O 1
ATOM 677 N N . THR A 1 89 ? 7.045 9.876 16.004 1.00 81.62 89 THR A N 1
ATOM 678 C CA . THR A 1 89 ? 6.081 8.825 15.672 1.00 81.62 89 THR A CA 1
ATOM 679 C C . THR A 1 89 ? 5.055 8.755 16.792 1.00 81.62 89 THR A C 1
ATOM 681 O O . THR A 1 89 ? 5.408 8.513 17.945 1.00 81.62 89 THR A O 1
ATOM 684 N N . ARG A 1 90 ? 3.775 8.974 16.472 1.00 84.12 90 ARG A N 1
ATOM 685 C CA . ARG A 1 90 ? 2.678 8.786 17.430 1.00 84.12 90 ARG A CA 1
ATOM 686 C C . ARG A 1 90 ? 2.209 7.334 17.366 1.00 84.12 90 ARG A C 1
ATOM 688 O O . ARG A 1 90 ? 1.410 6.981 16.500 1.00 84.12 90 ARG A O 1
ATOM 695 N N . VAL A 1 91 ? 2.701 6.504 18.275 1.00 80.00 91 VAL A N 1
ATOM 696 C CA . VAL A 1 91 ? 2.342 5.085 18.368 1.00 80.00 91 VAL A CA 1
ATOM 697 C C . VAL A 1 91 ? 1.086 4.938 19.227 1.00 80.00 91 VAL A C 1
ATOM 699 O O . VAL A 1 91 ? 0.965 5.559 20.282 1.00 80.00 91 VAL A O 1
ATOM 702 N N . THR A 1 92 ? 0.144 4.108 18.779 1.00 78.56 92 THR A N 1
ATOM 703 C CA . THR A 1 92 ? -1.028 3.705 19.570 1.00 78.56 92 THR A CA 1
ATOM 704 C C . THR A 1 92 ? -0.924 2.209 19.840 1.00 78.56 92 THR A C 1
ATOM 706 O O . THR A 1 92 ? -0.825 1.414 18.911 1.00 78.56 92 THR A O 1
ATOM 709 N N . SER A 1 93 ? -0.899 1.827 21.112 1.00 73.56 93 SER A N 1
ATOM 710 C CA . SER A 1 93 ? -0.928 0.432 21.549 1.00 73.56 93 SER A CA 1
ATOM 711 C C . SER A 1 93 ? -2.299 -0.190 21.271 1.00 73.56 93 SER A C 1
ATOM 713 O O . SER A 1 93 ? -3.313 0.504 21.315 1.00 73.56 93 SER A O 1
ATOM 715 N N . LEU A 1 94 ? -2.353 -1.519 21.130 1.00 67.38 94 LEU A N 1
ATOM 716 C CA . LEU A 1 94 ? -3.604 -2.296 21.141 1.00 67.38 94 LEU A CA 1
ATOM 717 C C . LEU A 1 94 ? -4.459 -2.033 22.400 1.00 67.38 94 LEU A C 1
ATOM 719 O O . LEU A 1 94 ? -5.671 -2.196 22.376 1.00 67.38 94 LEU A O 1
ATOM 723 N N . SER A 1 95 ? -3.831 -1.582 23.493 1.00 71.50 95 SER A N 1
ATOM 724 C CA . SER A 1 95 ? -4.500 -1.150 24.731 1.00 71.50 95 SER A CA 1
ATOM 725 C C . SER A 1 95 ? -5.104 0.266 24.679 1.00 71.50 95 SER A C 1
ATOM 727 O O . SER A 1 95 ? -5.563 0.770 25.701 1.00 71.50 95 SER A O 1
ATOM 729 N N . GLY A 1 96 ? -5.038 0.959 23.537 1.00 68.56 96 GLY A N 1
ATOM 730 C CA . GLY A 1 96 ? -5.457 2.357 23.379 1.00 68.56 96 GLY A CA 1
ATOM 731 C C . GLY A 1 96 ? -4.474 3.397 23.936 1.00 68.56 96 GLY A C 1
ATOM 732 O O . GLY A 1 96 ? -4.645 4.588 23.679 1.00 68.56 96 GLY A O 1
ATOM 733 N N . ARG A 1 97 ? -3.419 2.981 24.657 1.00 77.00 97 ARG A N 1
ATOM 734 C CA . ARG A 1 97 ? -2.358 3.887 25.139 1.00 77.00 97 ARG A CA 1
ATOM 735 C C . ARG A 1 97 ? -1.635 4.543 23.966 1.00 77.00 97 ARG A C 1
ATOM 737 O O . ARG A 1 97 ? -1.205 3.847 23.045 1.00 77.00 97 ARG A O 1
ATOM 744 N N . ARG A 1 98 ? -1.455 5.862 24.024 1.00 77.00 98 ARG A N 1
ATOM 745 C CA . ARG A 1 98 ? -0.751 6.645 23.001 1.00 77.00 98 ARG A CA 1
ATOM 746 C C . ARG A 1 98 ? 0.581 7.146 23.537 1.00 77.00 98 ARG A C 1
ATOM 748 O O . ARG A 1 98 ? 0.637 7.736 24.611 1.00 77.00 98 ARG A O 1
ATOM 755 N N . ILE A 1 99 ? 1.637 6.935 22.764 1.00 86.19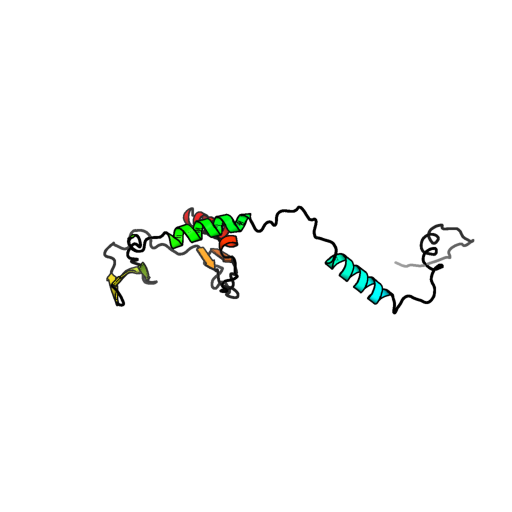 99 ILE A N 1
ATOM 756 C CA . ILE A 1 99 ? 2.987 7.412 23.065 1.00 86.19 99 ILE A CA 1
ATOM 757 C C . ILE A 1 99 ? 3.556 8.162 21.861 1.00 86.19 99 ILE A C 1
ATOM 759 O O . ILE A 1 99 ? 3.245 7.861 20.708 1.00 86.19 99 ILE A O 1
ATOM 763 N N . ILE A 1 100 ? 4.398 9.148 22.135 1.00 85.69 100 ILE A N 1
ATOM 764 C CA . ILE A 1 100 ? 5.133 9.930 21.151 1.00 85.69 100 ILE A CA 1
ATOM 765 C C . ILE A 1 100 ? 6.599 9.522 21.257 1.00 85.69 100 ILE A C 1
ATOM 767 O O . ILE A 1 100 ? 7.285 9.854 22.227 1.00 85.69 100 ILE A O 1
ATOM 771 N N . GLU A 1 101 ? 7.084 8.809 20.249 1.00 87.56 101 GLU A N 1
ATOM 772 C CA . GLU A 1 101 ? 8.495 8.476 20.098 1.00 87.56 101 GLU A CA 1
ATOM 773 C C . GLU A 1 101 ? 9.198 9.622 19.375 1.00 87.56 101 GLU A C 1
ATOM 775 O O . GLU A 1 101 ? 8.822 9.997 18.265 1.00 87.56 101 GLU A O 1
ATOM 780 N N . THR A 1 102 ? 10.219 10.206 19.997 1.00 85.19 102 THR A N 1
ATOM 781 C CA . THR A 1 102 ? 11.030 11.272 19.391 1.00 85.19 102 THR A CA 1
ATOM 782 C C . THR A 1 102 ? 12.496 10.873 19.390 1.00 85.19 102 THR A C 1
ATOM 784 O O . THR A 1 102 ? 13.071 10.603 20.445 1.00 85.19 102 THR A O 1
ATOM 787 N N . TRP A 1 103 ? 13.120 10.891 18.215 1.00 79.88 103 TRP A N 1
ATOM 788 C CA . TRP A 1 103 ? 14.550 10.631 18.064 1.00 79.88 103 TRP A CA 1
ATOM 789 C C . TRP A 1 103 ? 15.390 11.852 18.459 1.00 79.88 103 TRP A C 1
ATOM 791 O O . TRP A 1 103 ? 15.202 12.962 17.947 1.00 79.88 103 TRP A O 1
ATOM 801 N N . LYS A 1 104 ? 16.356 11.644 19.358 1.00 79.62 104 LYS A N 1
ATOM 802 C CA . LYS A 1 104 ? 17.369 12.625 19.776 1.00 79.62 104 LYS A CA 1
ATOM 803 C C . LYS A 1 104 ? 18.759 12.032 19.540 1.00 79.62 104 LYS A C 1
ATOM 805 O O . LYS A 1 104 ? 19.378 11.482 20.445 1.00 79.62 104 LYS A O 1
ATOM 810 N N . GLY A 1 105 ? 19.239 12.127 18.299 1.00 79.38 105 GLY A N 1
ATOM 811 C CA . GLY A 1 105 ? 20.454 11.426 17.877 1.00 79.38 105 GLY A CA 1
ATOM 812 C C . GLY A 1 105 ? 20.198 9.920 17.817 1.00 79.38 105 GLY A C 1
ATOM 813 O O . GLY A 1 105 ? 19.239 9.499 17.179 1.00 79.38 105 GLY A O 1
ATOM 814 N N . SER A 1 106 ? 21.020 9.127 18.503 1.00 75.81 106 SER A N 1
ATOM 815 C CA . SER A 1 106 ? 20.865 7.669 18.620 1.00 75.81 106 SER A CA 1
ATOM 816 C C . SER A 1 106 ? 19.851 7.217 19.682 1.00 75.81 106 SER A C 1
ATOM 818 O O . SER A 1 106 ? 19.581 6.023 19.779 1.00 75.81 106 SER A O 1
ATOM 820 N N . THR A 1 107 ? 19.288 8.133 20.478 1.00 76.56 107 THR A N 1
ATOM 821 C CA . THR A 1 107 ? 18.391 7.796 21.595 1.00 76.56 107 THR A CA 1
ATOM 822 C C . THR A 1 107 ? 16.936 8.123 21.263 1.00 76.56 107 THR A C 1
ATOM 824 O O . THR A 1 107 ? 16.617 9.252 20.879 1.00 76.56 107 THR A O 1
ATOM 827 N N . ILE A 1 108 ? 16.037 7.161 21.476 1.00 82.50 108 ILE A N 1
ATOM 828 C CA . ILE A 1 108 ? 14.583 7.359 21.411 1.00 82.50 108 ILE A CA 1
ATOM 829 C C . ILE A 1 108 ? 14.096 7.848 22.778 1.00 82.50 108 ILE A C 1
ATOM 831 O O . ILE A 1 108 ? 14.349 7.205 23.796 1.00 82.50 108 ILE A O 1
ATOM 835 N N . THR A 1 109 ? 13.367 8.964 22.819 1.00 83.12 109 THR A N 1
ATOM 836 C CA . THR A 1 109 ? 12.578 9.350 23.999 1.00 83.12 109 THR A CA 1
ATOM 837 C C . THR A 1 109 ? 11.109 9.054 23.749 1.00 83.12 109 THR A C 1
ATOM 839 O O . THR A 1 109 ? 10.538 9.602 22.805 1.00 83.12 109 THR A O 1
ATOM 842 N N . VAL A 1 110 ? 10.514 8.223 24.604 1.00 84.81 110 VAL A N 1
ATOM 843 C CA . VAL A 1 110 ? 9.091 7.869 24.588 1.00 84.81 110 VAL A CA 1
ATOM 844 C C . VAL A 1 110 ? 8.366 8.712 25.635 1.00 84.81 110 VAL A C 1
ATOM 846 O O . VAL A 1 110 ? 8.761 8.712 26.800 1.00 84.81 110 VAL A O 1
ATOM 849 N N . VAL A 1 111 ? 7.330 9.444 25.228 1.00 85.19 111 VAL A N 1
ATOM 850 C CA . VAL A 1 111 ? 6.507 10.285 26.116 1.00 85.19 111 VAL A CA 1
ATOM 851 C C . VAL A 1 111 ? 5.045 9.886 25.953 1.00 85.19 111 VAL A C 1
ATOM 853 O O . VAL A 1 111 ? 4.594 9.715 24.826 1.00 85.19 111 VAL A O 1
ATOM 856 N N . GLU A 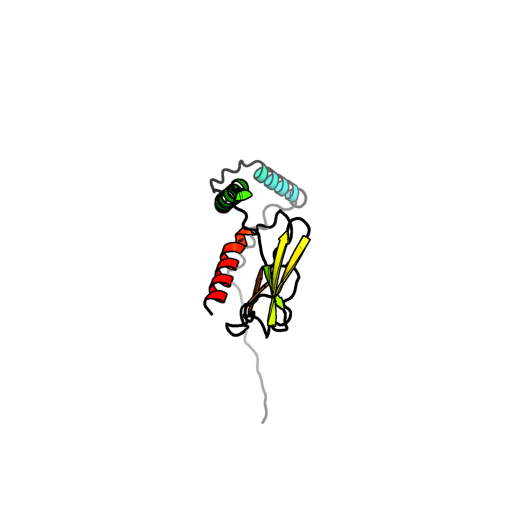1 112 ? 4.297 9.726 27.043 1.00 81.31 112 GLU A N 1
ATOM 857 C CA . GLU A 1 112 ? 2.855 9.462 26.963 1.00 81.31 112 GLU A CA 1
ATOM 858 C C . GLU A 1 112 ? 2.115 10.692 26.412 1.00 81.31 112 GLU A C 1
ATOM 860 O O . GLU A 1 112 ? 2.417 11.832 26.771 1.00 81.31 112 GLU A O 1
ATOM 865 N N . ASP A 1 113 ? 1.194 10.471 25.478 1.00 74.38 113 ASP A N 1
ATOM 866 C CA . ASP A 1 113 ? 0.480 11.534 24.771 1.00 74.38 113 ASP A CA 1
ATOM 867 C C . ASP A 1 113 ? -0.635 12.097 25.677 1.00 74.38 113 ASP A C 1
ATOM 869 O O . ASP A 1 113 ? -1.576 11.368 25.994 1.00 74.38 113 ASP A O 1
ATOM 873 N N . PRO A 1 114 ? -0.571 13.372 26.112 1.00 68.12 114 PRO A N 1
ATOM 874 C CA . PRO A 1 114 ? -1.467 13.907 27.139 1.00 68.12 114 PRO A CA 1
ATOM 875 C C . PRO A 1 114 ? -2.892 14.202 26.637 1.00 68.12 114 PRO A C 1
ATOM 877 O O . PRO A 1 114 ? -3.705 14.735 27.391 1.00 68.12 114 PRO A O 1
ATOM 880 N N . VAL A 1 115 ? -3.208 13.917 25.368 1.00 67.25 115 VAL A N 1
ATOM 881 C CA . VAL A 1 115 ? -4.540 14.148 24.788 1.00 67.25 115 VAL A CA 1
ATOM 882 C C . VAL A 1 115 ? -5.510 13.028 25.201 1.00 67.25 115 VAL A C 1
ATOM 884 O O . VAL A 1 115 ? -5.291 11.885 24.792 1.00 67.25 115 VAL A O 1
ATOM 887 N N . PRO A 1 116 ? -6.623 13.330 25.906 1.00 55.06 116 PRO A N 1
ATOM 888 C CA . PRO A 1 116 ? -7.606 12.327 26.317 1.00 55.06 116 PRO A CA 1
ATOM 889 C C . PRO A 1 116 ? -8.172 11.497 25.155 1.00 55.06 116 PRO A C 1
ATOM 891 O O . PRO A 1 116 ? -8.415 12.001 24.054 1.00 55.06 116 PRO A O 1
ATOM 894 N N . THR A 1 117 ? -8.423 10.217 25.427 1.00 55.84 117 THR A N 1
ATOM 895 C CA . THR A 1 117 ? -8.742 9.145 24.460 1.00 55.84 117 THR A CA 1
ATOM 896 C C . THR A 1 117 ? -10.154 9.219 23.844 1.00 55.84 117 THR A C 1
ATOM 898 O O . THR A 1 117 ? -10.669 8.219 23.360 1.00 55.84 117 THR A O 1
ATOM 901 N N . GLU A 1 118 ? -10.808 10.384 23.833 1.00 54.78 118 GLU A N 1
ATOM 902 C CA . GLU A 1 118 ? -12.202 10.524 23.367 1.00 54.78 118 GLU A CA 1
ATOM 903 C C . GLU A 1 118 ? -12.347 10.820 21.868 1.00 54.78 118 GLU A C 1
ATOM 905 O O . GLU A 1 118 ? -13.417 10.623 21.294 1.00 54.78 118 GLU A O 1
ATOM 910 N N . ARG A 1 119 ? -11.286 11.277 21.190 1.00 51.81 119 ARG A N 1
ATOM 911 C CA . ARG A 1 119 ? -11.330 11.522 19.739 1.00 51.81 119 ARG A CA 1
ATOM 912 C C . ARG A 1 119 ? -10.760 10.345 18.965 1.00 51.81 119 ARG A C 1
ATOM 914 O O . ARG A 1 119 ? -9.572 10.339 18.659 1.00 51.81 119 ARG A O 1
ATOM 921 N N . ILE A 1 120 ? -11.664 9.412 18.660 1.00 53.22 120 ILE A N 1
ATOM 922 C CA . ILE A 1 120 ? -11.567 8.342 17.656 1.00 53.22 120 ILE A CA 1
ATOM 923 C C . ILE A 1 120 ? -10.212 7.623 17.692 1.00 53.22 120 ILE A C 1
ATOM 925 O O . ILE A 1 120 ? -9.247 8.019 17.034 1.00 53.22 120 ILE A O 1
ATOM 929 N N . LEU A 1 121 ? -10.162 6.503 18.420 1.00 51.91 121 LEU A N 1
ATOM 930 C CA . LEU A 1 121 ? -9.165 5.470 18.148 1.00 51.91 121 LEU A CA 1
ATOM 931 C C . LEU A 1 121 ? -9.345 5.051 16.684 1.00 51.91 121 LEU A C 1
ATOM 933 O O . LEU A 1 121 ? -10.334 4.404 16.347 1.00 51.91 121 LEU A O 1
ATOM 937 N N . GLY A 1 122 ? -8.429 5.489 15.818 1.00 63.69 122 GLY A N 1
ATOM 938 C CA . GLY A 1 122 ? -8.449 5.149 14.401 1.00 63.69 122 GLY A CA 1
ATOM 939 C C . GLY A 1 122 ? -8.287 3.645 14.255 1.00 63.69 122 GLY A C 1
ATOM 940 O O . GLY A 1 122 ? -7.186 3.124 14.435 1.00 63.69 122 GLY A O 1
ATOM 941 N N . TYR A 1 123 ? -9.392 2.956 13.985 1.00 78.25 123 TYR A N 1
ATOM 942 C CA . TYR A 1 123 ? -9.374 1.547 13.644 1.00 78.25 123 TYR A CA 1
ATOM 943 C C . TYR A 1 123 ? -8.752 1.408 12.253 1.00 78.25 123 TYR A C 1
ATOM 945 O O . TYR A 1 123 ? -9.028 2.198 11.351 1.00 78.25 123 TYR A O 1
ATOM 953 N N . VAL A 1 124 ? -7.866 0.430 12.084 1.00 86.19 124 VAL A N 1
ATOM 954 C CA . VAL A 1 124 ? -7.287 0.136 10.771 1.00 86.19 124 VAL A CA 1
ATOM 955 C C . VAL A 1 124 ? -8.342 -0.629 9.981 1.00 86.19 124 VAL A C 1
ATOM 957 O O . VAL A 1 124 ? -8.694 -1.737 10.364 1.00 86.19 124 VAL A O 1
ATOM 960 N N . SER A 1 125 ? -8.870 -0.027 8.916 1.00 91.06 125 SER A N 1
ATOM 961 C CA . SER A 1 125 ? -9.840 -0.653 8.004 1.00 91.06 125 SER A CA 1
ATOM 962 C C . SER A 1 125 ? -9.177 -1.277 6.773 1.00 91.06 125 SER A C 1
ATOM 964 O O . SER A 1 125 ? -9.657 -2.277 6.248 1.00 91.06 125 SER A O 1
ATOM 966 N N . HIS A 1 126 ? -8.050 -0.710 6.337 1.00 94.38 126 HIS A N 1
ATOM 967 C CA . HIS A 1 126 ? -7.373 -1.047 5.088 1.00 94.38 126 HIS A CA 1
ATOM 968 C C . HIS A 1 126 ? -5.914 -1.446 5.315 1.00 94.38 126 HIS A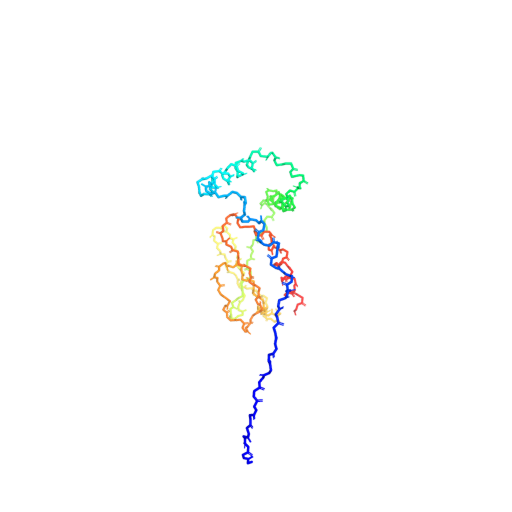 C 1
ATOM 970 O O . HIS A 1 126 ? -5.204 -0.808 6.097 1.00 94.38 126 HIS A O 1
ATOM 976 N N . ILE A 1 127 ? -5.443 -2.460 4.584 1.00 94.94 127 ILE A N 1
ATOM 977 C CA . ILE A 1 127 ? -4.042 -2.893 4.588 1.00 94.94 127 ILE A CA 1
ATOM 978 C C . ILE A 1 127 ? -3.521 -2.977 3.150 1.00 94.94 127 ILE A C 1
ATOM 980 O O . ILE A 1 127 ? -4.050 -3.695 2.303 1.00 94.94 127 ILE A O 1
ATOM 984 N N . LEU A 1 128 ? -2.437 -2.248 2.885 1.00 96.81 128 LEU A N 1
ATOM 985 C CA . LEU A 1 128 ? -1.675 -2.352 1.647 1.00 96.81 128 LEU A CA 1
ATOM 986 C C . LEU A 1 128 ? -0.514 -3.334 1.856 1.00 96.81 128 LEU A C 1
ATOM 988 O O . LEU A 1 128 ? 0.468 -3.007 2.522 1.00 96.81 128 LEU A O 1
ATOM 992 N N . ASN A 1 129 ? -0.622 -4.530 1.285 1.00 96.31 129 ASN A N 1
ATOM 993 C CA . ASN A 1 129 ? 0.444 -5.525 1.297 1.00 96.31 129 ASN A CA 1
ATOM 994 C C . ASN A 1 129 ? 1.316 -5.354 0.043 1.00 96.31 129 ASN A C 1
ATOM 996 O O . ASN A 1 129 ? 0.886 -5.690 -1.058 1.00 96.31 129 ASN A O 1
ATOM 1000 N N . VAL A 1 130 ? 2.530 -4.824 0.209 1.00 95.81 130 VAL A N 1
ATOM 1001 C CA . VAL A 1 130 ? 3.484 -4.613 -0.899 1.00 95.81 130 VAL A CA 1
ATOM 1002 C C . VAL A 1 130 ? 4.506 -5.746 -1.076 1.00 95.81 130 VAL A C 1
ATOM 1004 O O . VAL A 1 130 ? 5.363 -5.671 -1.953 1.00 95.81 130 VAL A O 1
ATOM 1007 N N . ALA A 1 131 ? 4.476 -6.773 -0.224 1.00 93.69 131 ALA A N 1
ATOM 1008 C CA . ALA A 1 131 ? 5.550 -7.757 -0.147 1.00 93.69 131 ALA A CA 1
ATOM 1009 C C . ALA A 1 131 ? 5.330 -8.938 -1.103 1.00 93.69 131 ALA A C 1
ATOM 1011 O O . ALA A 1 131 ? 4.274 -9.576 -1.112 1.00 93.69 131 ALA A O 1
ATOM 1012 N N . PHE A 1 132 ? 6.358 -9.283 -1.879 1.00 93.94 132 PHE A N 1
ATOM 1013 C CA . PHE A 1 132 ? 6.342 -10.490 -2.699 1.00 93.94 132 PHE A CA 1
ATOM 1014 C C . PHE A 1 132 ? 6.275 -11.763 -1.833 1.00 93.94 132 PHE A C 1
ATOM 1016 O O . PHE A 1 132 ? 7.113 -11.980 -0.961 1.00 93.94 132 PHE A O 1
ATOM 1023 N N . GLY A 1 133 ? 5.293 -12.630 -2.101 1.00 92.69 133 GLY A N 1
ATOM 1024 C CA . GLY A 1 133 ? 5.160 -13.942 -1.452 1.00 92.69 133 GLY A CA 1
ATOM 1025 C C . GLY A 1 133 ? 4.597 -13.934 -0.024 1.00 92.69 133 GLY A C 1
ATOM 1026 O O . GLY A 1 133 ? 4.605 -14.980 0.619 1.00 92.69 133 GLY A O 1
ATOM 1027 N N . VAL A 1 134 ? 4.101 -12.797 0.478 1.00 94.50 134 VAL A N 1
ATOM 1028 C CA . VAL A 1 134 ? 3.457 -12.702 1.800 1.00 94.50 134 VAL A CA 1
ATOM 1029 C C . VAL A 1 134 ? 1.938 -12.731 1.643 1.00 94.50 134 VAL A C 1
ATOM 1031 O O . VAL A 1 134 ? 1.366 -11.883 0.960 1.00 94.50 134 VAL A O 1
ATOM 1034 N N . GLU A 1 135 ? 1.276 -13.690 2.287 1.00 95.50 135 GLU A N 1
ATOM 1035 C CA . GLU A 1 135 ? -0.184 -13.826 2.263 1.00 95.50 135 GLU A CA 1
ATOM 1036 C C . GLU A 1 135 ? -0.889 -12.845 3.217 1.00 95.50 135 GLU A C 1
ATOM 1038 O O . GLU A 1 135 ? -0.343 -12.415 4.236 1.00 95.50 135 GLU A O 1
ATOM 1043 N N . ASN A 1 136 ? -2.139 -12.500 2.896 1.00 95.31 136 ASN A N 1
ATOM 1044 C CA . ASN A 1 136 ? -2.966 -11.615 3.716 1.00 95.31 136 ASN A CA 1
ATOM 1045 C C . ASN A 1 136 ? -3.572 -12.399 4.893 1.00 95.31 136 ASN A C 1
ATOM 1047 O O . ASN A 1 136 ? -4.483 -13.206 4.709 1.00 95.31 136 ASN A O 1
ATOM 1051 N N . VAL A 1 137 ? -3.085 -12.151 6.108 1.00 91.62 137 VAL A N 1
ATOM 1052 C CA . VAL A 1 137 ? -3.608 -12.768 7.338 1.00 91.62 137 VAL A CA 1
ATOM 1053 C C . VAL A 1 137 ? -4.780 -11.936 7.869 1.00 91.62 137 VAL A C 1
ATOM 1055 O O . VAL A 1 137 ? -4.608 -10.745 8.079 1.00 91.62 137 VAL A O 1
ATOM 1058 N N . PHE A 1 138 ? -5.930 -12.562 8.146 1.00 92.81 138 PHE A N 1
ATOM 1059 C CA . PHE A 1 138 ? -7.210 -11.917 8.519 1.00 92.81 138 PHE A CA 1
ATOM 1060 C C . PHE A 1 138 ? -7.958 -11.186 7.372 1.00 92.81 138 PHE A C 1
ATOM 1062 O O . PHE A 1 138 ? -8.357 -10.030 7.540 1.00 92.81 138 PHE A O 1
ATOM 1069 N N . PRO A 1 139 ? -8.218 -11.842 6.220 1.00 90.12 139 PRO A N 1
ATOM 1070 C CA . PRO A 1 139 ? -8.927 -11.226 5.089 1.00 90.12 139 PRO A CA 1
ATOM 1071 C C . PRO A 1 139 ? -10.366 -10.786 5.417 1.00 90.12 139 PRO A C 1
ATOM 1073 O O . PRO A 1 139 ? -10.879 -9.881 4.770 1.00 90.12 139 PRO A O 1
ATOM 1076 N N . ASP A 1 140 ? -11.002 -11.378 6.432 1.00 93.19 140 ASP A N 1
ATOM 1077 C CA . ASP A 1 140 ? -12.364 -11.026 6.862 1.00 93.19 140 ASP A CA 1
ATOM 1078 C C . ASP A 1 140 ? -12.426 -9.766 7.750 1.00 93.19 140 ASP A C 1
ATOM 1080 O O . ASP A 1 140 ? -13.515 -9.273 8.042 1.00 93.19 140 ASP A O 1
ATOM 1084 N N . LEU A 1 141 ? -11.276 -9.261 8.224 1.00 91.06 141 LEU A N 1
ATOM 1085 C CA . LEU A 1 141 ? -11.194 -8.121 9.151 1.00 91.06 141 LEU A CA 1
ATOM 1086 C C . LEU A 1 141 ? -10.703 -6.823 8.497 1.00 91.06 141 LEU A C 1
ATOM 1088 O O . LEU A 1 141 ? -10.932 -5.751 9.055 1.00 91.06 141 LEU A O 1
ATOM 1092 N N . PHE A 1 142 ? -10.027 -6.903 7.348 1.00 94.06 142 PHE A N 1
ATOM 1093 C CA . PHE A 1 142 ? -9.405 -5.751 6.692 1.00 94.06 142 PHE A CA 1
ATOM 1094 C C . PHE A 1 142 ? -9.597 -5.792 5.178 1.00 94.06 142 PHE A C 1
ATOM 1096 O O . PHE A 1 142 ? -9.524 -6.848 4.551 1.00 94.06 142 PHE A O 1
ATOM 1103 N N . ILE A 1 143 ? -9.755 -4.619 4.570 1.00 94.94 143 ILE A N 1
ATOM 1104 C CA . ILE A 1 143 ? -9.778 -4.465 3.117 1.00 94.94 143 ILE A CA 1
ATOM 1105 C C . ILE A 1 143 ? -8.331 -4.460 2.613 1.00 94.94 143 ILE A C 1
ATOM 1107 O O . ILE A 1 143 ? -7.549 -3.558 2.922 1.00 94.94 143 ILE A O 1
ATOM 1111 N N . TYR A 1 144 ? -7.964 -5.478 1.835 1.00 96.44 144 TYR A N 1
ATOM 1112 C CA . TYR A 1 144 ? -6.609 -5.631 1.310 1.00 96.44 144 TYR A CA 1
ATOM 1113 C C . TYR A 1 144 ? -6.450 -5.090 -0.107 1.00 96.44 144 TYR A C 1
ATOM 1115 O O . TYR A 1 144 ? -7.239 -5.401 -1.000 1.00 96.44 144 TYR A O 1
ATOM 1123 N N . LYS A 1 145 ? -5.328 -4.406 -0.344 1.00 96.31 145 LYS A N 1
ATOM 1124 C CA . LYS A 1 145 ? -4.721 -4.308 -1.676 1.00 96.31 145 LYS A CA 1
ATOM 1125 C C . LYS A 1 145 ? -3.352 -4.970 -1.639 1.00 96.31 145 LYS A C 1
ATOM 1127 O O . LYS A 1 145 ? -2.490 -4.559 -0.868 1.00 96.31 145 LYS A O 1
ATOM 1132 N N . THR A 1 146 ? -3.154 -5.985 -2.475 1.00 96.19 146 THR A N 1
ATOM 1133 C CA . THR A 1 146 ? -1.862 -6.664 -2.625 1.00 96.19 146 THR A CA 1
ATOM 1134 C C . THR A 1 146 ? -1.176 -6.184 -3.900 1.00 96.19 146 THR A C 1
ATOM 1136 O O . THR A 1 146 ? -1.769 -6.214 -4.977 1.00 96.19 146 THR A O 1
ATOM 1139 N N . VAL A 1 147 ? 0.071 -5.739 -3.773 1.00 94.75 147 VAL A N 1
ATOM 1140 C CA . VAL A 1 147 ? 0.941 -5.300 -4.868 1.00 94.75 147 VAL A CA 1
ATOM 1141 C C . VAL A 1 147 ? 2.280 -6.001 -4.672 1.00 94.75 147 VAL A C 1
ATOM 1143 O O . VAL A 1 147 ? 3.083 -5.564 -3.863 1.00 94.75 147 VAL A O 1
ATOM 1146 N N . SER A 1 148 ? 2.521 -7.116 -5.354 1.00 93.19 148 SER A N 1
ATOM 1147 C CA . SER A 1 148 ? 3.708 -7.944 -5.099 1.00 93.19 148 SER A CA 1
ATOM 1148 C C . SER A 1 148 ? 4.987 -7.311 -5.662 1.00 93.19 148 SER A C 1
ATOM 1150 O O . SER A 1 148 ? 5.392 -7.631 -6.780 1.00 93.19 148 SER A O 1
ATOM 1152 N N . ILE A 1 149 ? 5.634 -6.435 -4.890 1.00 92.06 149 ILE A N 1
ATOM 1153 C CA . ILE A 1 149 ? 6.916 -5.817 -5.244 1.00 92.06 149 ILE A CA 1
ATOM 1154 C C . ILE A 1 149 ? 8.051 -6.712 -4.734 1.00 92.06 149 ILE A C 1
ATOM 1156 O O . ILE A 1 149 ? 8.088 -7.092 -3.561 1.00 92.06 149 ILE A O 1
ATOM 1160 N N . LEU A 1 150 ? 8.978 -7.065 -5.625 1.00 91.88 150 LEU A N 1
ATOM 1161 C CA . LEU A 1 150 ? 10.219 -7.741 -5.257 1.00 91.88 150 LEU A CA 1
ATOM 1162 C C . LEU A 1 150 ? 11.221 -6.700 -4.744 1.00 91.88 150 LEU A C 1
ATOM 1164 O O . LEU A 1 150 ? 11.435 -5.691 -5.410 1.00 91.88 150 LEU A O 1
ATOM 1168 N N . ASP A 1 151 ? 11.854 -6.952 -3.597 1.00 90.69 151 ASP A N 1
ATOM 1169 C CA . ASP A 1 151 ? 12.860 -6.054 -3.006 1.00 90.69 151 ASP A CA 1
ATOM 1170 C C . ASP A 1 151 ? 14.209 -6.172 -3.746 1.00 90.69 151 ASP A C 1
ATOM 1172 O O . ASP A 1 151 ? 15.179 -6.766 -3.272 1.00 90.69 151 ASP A O 1
ATOM 1176 N N . HIS A 1 152 ? 14.227 -5.677 -4.985 1.00 89.06 152 HIS A N 1
ATOM 1177 C CA . HIS A 1 152 ? 15.388 -5.612 -5.869 1.00 89.06 152 HIS A CA 1
ATOM 1178 C C . HIS A 1 152 ? 15.495 -4.191 -6.443 1.00 89.06 152 HIS A C 1
ATOM 1180 O O . HIS A 1 152 ? 14.464 -3.626 -6.810 1.00 89.06 152 HIS A O 1
ATOM 1186 N N . PRO A 1 153 ? 16.698 -3.604 -6.598 1.00 86.50 153 PRO A N 1
ATOM 1187 C CA . PRO A 1 153 ? 16.856 -2.252 -7.152 1.00 86.50 153 PRO A CA 1
ATOM 1188 C C . PRO A 1 153 ? 16.310 -2.080 -8.581 1.00 86.50 153 PRO A C 1
ATOM 1190 O O . PRO A 1 153 ? 16.045 -0.954 -8.989 1.00 86.50 153 PRO A O 1
ATOM 1193 N N . ASP A 1 154 ? 16.122 -3.178 -9.321 1.00 89.50 154 ASP A N 1
ATOM 1194 C CA . ASP A 1 154 ? 15.547 -3.175 -10.676 1.00 89.50 154 ASP A CA 1
ATOM 1195 C C . ASP A 1 154 ? 14.004 -3.222 -10.694 1.00 89.50 154 ASP A C 1
ATOM 1197 O O . ASP A 1 154 ? 13.399 -3.147 -11.765 1.00 89.50 154 ASP A O 1
ATOM 1201 N N . ALA A 1 155 ? 13.346 -3.387 -9.541 1.00 87.62 155 ALA A N 1
ATOM 1202 C CA . ALA A 1 155 ? 11.889 -3.384 -9.461 1.00 87.62 155 ALA A CA 1
ATOM 1203 C C . ALA A 1 155 ? 11.358 -1.945 -9.561 1.00 87.62 155 ALA A C 1
ATOM 1205 O O . ALA A 1 155 ? 11.585 -1.121 -8.674 1.00 87.62 155 ALA A O 1
ATOM 1206 N N . ASP A 1 156 ? 10.624 -1.635 -10.633 1.00 86.06 156 ASP A N 1
ATOM 1207 C CA . ASP A 1 156 ? 10.062 -0.297 -10.840 1.00 86.06 156 ASP A CA 1
ATOM 1208 C C . ASP A 1 156 ? 8.836 -0.054 -9.943 1.00 86.06 156 ASP A C 1
ATOM 1210 O O . ASP A 1 156 ? 7.680 -0.278 -10.313 1.00 86.06 156 ASP A O 1
ATOM 1214 N N . VAL A 1 157 ? 9.111 0.443 -8.737 1.00 87.62 157 VAL A N 1
ATOM 1215 C CA . VAL A 1 157 ? 8.105 0.841 -7.743 1.00 87.62 157 VAL A CA 1
ATOM 1216 C C . VAL A 1 157 ? 7.164 1.931 -8.282 1.00 87.62 157 VAL A C 1
ATOM 1218 O O . VAL A 1 157 ? 6.011 1.999 -7.842 1.00 87.62 157 VAL A O 1
ATOM 1221 N N . LEU A 1 158 ? 7.594 2.774 -9.236 1.00 86.12 158 LEU A N 1
ATOM 1222 C CA . LEU A 1 158 ? 6.765 3.888 -9.715 1.00 86.12 158 LEU A CA 1
ATOM 1223 C C . LEU A 1 158 ? 5.523 3.408 -10.467 1.00 86.12 158 LEU A C 1
ATOM 1225 O O . LEU A 1 158 ? 4.477 4.052 -10.356 1.00 86.12 158 LEU A O 1
ATOM 1229 N N . LEU A 1 159 ? 5.611 2.270 -11.168 1.00 87.19 159 LEU A N 1
ATOM 1230 C CA . LEU A 1 159 ? 4.478 1.656 -11.875 1.00 87.19 159 LEU A CA 1
ATOM 1231 C C . LEU A 1 159 ? 3.279 1.403 -10.950 1.00 87.19 159 LEU A C 1
ATOM 1233 O O . LEU A 1 159 ? 2.136 1.393 -11.402 1.00 87.19 159 LEU A O 1
ATOM 1237 N N . HIS A 1 160 ? 3.533 1.232 -9.653 1.00 87.75 160 HIS A N 1
ATOM 1238 C CA . HIS A 1 160 ? 2.516 0.936 -8.653 1.00 87.75 160 HIS A CA 1
ATOM 1239 C C . HIS A 1 160 ? 2.017 2.168 -7.885 1.00 87.75 160 HIS A C 1
ATOM 1241 O O . HIS A 1 160 ? 0.964 2.093 -7.251 1.00 87.75 160 HIS A O 1
ATOM 1247 N N . LEU A 1 161 ? 2.720 3.307 -7.927 1.00 86.88 161 LEU A N 1
ATOM 1248 C CA . LEU A 1 161 ? 2.393 4.457 -7.072 1.00 86.88 161 LEU A CA 1
ATOM 1249 C C . LEU A 1 161 ? 1.015 5.060 -7.364 1.00 86.88 161 LEU A C 1
ATOM 1251 O O . LEU A 1 161 ? 0.307 5.408 -6.424 1.00 86.88 161 LEU A O 1
ATOM 1255 N N . THR A 1 162 ? 0.599 5.148 -8.628 1.00 87.25 162 THR A N 1
ATOM 1256 C CA . THR A 1 162 ? -0.741 5.646 -9.001 1.00 87.25 162 THR A CA 1
ATOM 1257 C C . THR A 1 162 ? -1.849 4.802 -8.362 1.00 87.25 162 THR A C 1
ATOM 1259 O O . THR A 1 162 ? -2.800 5.327 -7.778 1.00 87.25 162 THR A O 1
ATOM 1262 N N . ASP A 1 163 ? -1.682 3.483 -8.409 1.00 86.12 163 ASP A N 1
ATOM 1263 C CA . ASP A 1 163 ? -2.623 2.498 -7.881 1.00 86.12 163 ASP A CA 1
ATOM 1264 C C . ASP A 1 163 ? -2.603 2.423 -6.350 1.00 86.12 163 ASP A C 1
ATOM 1266 O O . ASP A 1 163 ? -3.632 2.166 -5.720 1.00 86.12 163 ASP A O 1
ATOM 1270 N N . VAL A 1 164 ? -1.443 2.638 -5.736 1.00 92.75 164 VAL A N 1
ATOM 1271 C CA . VAL A 1 164 ? -1.291 2.730 -4.280 1.00 92.75 164 VAL A CA 1
ATOM 1272 C C . VAL A 1 164 ? -1.931 4.015 -3.751 1.00 92.75 164 VAL A C 1
ATOM 1274 O O . VAL A 1 164 ? -2.694 3.969 -2.786 1.00 92.75 164 VAL A O 1
ATOM 1277 N N . CYS A 1 165 ? -1.688 5.153 -4.404 1.00 92.12 165 CYS A N 1
ATOM 1278 C CA . CYS A 1 165 ? -2.255 6.441 -4.015 1.00 92.12 165 CYS A CA 1
ATOM 1279 C C . CYS A 1 165 ? -3.785 6.456 -4.107 1.00 92.12 165 CYS A C 1
ATOM 1281 O O . CYS A 1 165 ? -4.426 6.948 -3.180 1.00 92.12 165 CYS A O 1
ATOM 1283 N N . SER A 1 166 ? -4.378 5.886 -5.163 1.00 91.50 166 SER A N 1
ATOM 1284 C CA . SER A 1 166 ? -5.842 5.803 -5.285 1.00 91.50 166 SER A CA 1
ATOM 1285 C C . SER A 1 166 ? -6.472 4.941 -4.185 1.00 91.50 166 SER A C 1
ATOM 1287 O O . SER A 1 166 ? -7.493 5.327 -3.623 1.00 91.50 166 SER A O 1
ATOM 1289 N N . PHE A 1 167 ? -5.830 3.835 -3.796 1.00 94.44 167 PHE A N 1
ATOM 1290 C CA . PHE A 1 167 ? -6.273 3.003 -2.671 1.00 94.44 167 PHE A CA 1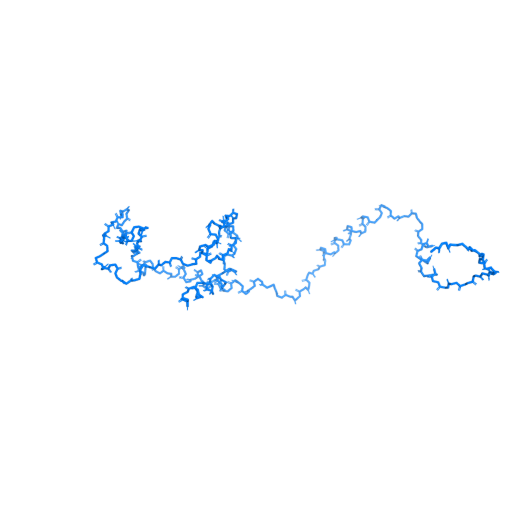
ATOM 1291 C C . PHE A 1 167 ? -6.209 3.741 -1.325 1.00 94.44 167 PHE A C 1
ATOM 1293 O O . PHE A 1 167 ? -7.154 3.677 -0.545 1.00 94.44 167 PHE A O 1
ATOM 1300 N N . ILE A 1 168 ? -5.132 4.491 -1.067 1.00 92.88 168 ILE A N 1
ATOM 1301 C CA . ILE A 1 168 ? -4.993 5.300 0.157 1.00 92.88 168 ILE A CA 1
ATOM 1302 C C . ILE A 1 168 ? -6.024 6.440 0.190 1.00 92.88 168 ILE A C 1
ATOM 1304 O O . ILE A 1 168 ? -6.583 6.733 1.245 1.00 92.88 168 ILE A O 1
ATOM 1308 N N . GLN A 1 169 ? -6.294 7.079 -0.952 1.00 91.88 169 GLN A N 1
ATOM 1309 C CA . GLN A 1 169 ? -7.311 8.130 -1.062 1.00 91.88 169 GLN A CA 1
ATOM 1310 C C . GLN A 1 169 ? -8.721 7.582 -0.824 1.00 91.88 169 GLN A C 1
ATOM 1312 O O . GLN A 1 169 ? -9.475 8.192 -0.068 1.00 91.88 169 GLN A O 1
ATOM 1317 N N . GLN A 1 170 ? -9.045 6.418 -1.397 1.00 89.88 170 GLN A N 1
ATOM 1318 C CA . GLN A 1 170 ? -10.308 5.719 -1.154 1.00 89.88 170 GLN A CA 1
ATOM 1319 C C . GLN A 1 170 ? -10.477 5.398 0.340 1.00 89.88 170 GLN A C 1
ATOM 1321 O O . GLN A 1 170 ? -11.460 5.818 0.944 1.00 89.88 170 GLN A O 1
ATOM 1326 N N . ALA A 1 171 ? -9.466 4.784 0.961 1.00 90.62 171 ALA A N 1
ATOM 1327 C CA . ALA A 1 171 ? -9.464 4.426 2.382 1.00 90.62 171 ALA A CA 1
ATOM 1328 C C . ALA A 1 171 ? -9.557 5.624 3.353 1.00 90.62 171 ALA A C 1
ATOM 1330 O O . ALA A 1 171 ? -9.885 5.437 4.520 1.00 90.62 171 ALA A O 1
ATOM 1331 N N . HIS A 1 172 ? -9.242 6.844 2.900 1.00 86.69 172 HIS A N 1
ATOM 1332 C CA . HIS A 1 172 ? -9.420 8.085 3.666 1.00 86.69 172 HIS A CA 1
ATOM 1333 C C . HIS A 1 172 ? -10.800 8.738 3.415 1.00 86.69 172 HIS A C 1
ATOM 1335 O O . HIS A 1 172 ? -11.203 9.646 4.144 1.00 86.69 172 HIS A O 1
ATOM 1341 N N . SER A 1 173 ? -11.518 8.335 2.365 1.00 87.50 173 SER A N 1
ATOM 1342 C CA . SER A 1 173 ? -12.854 8.856 2.040 1.00 87.50 173 SER A CA 1
ATOM 1343 C C . SER A 1 173 ? -14.010 8.075 2.684 1.00 87.50 173 SER A C 1
ATOM 1345 O O . SER A 1 173 ? -15.154 8.519 2.587 1.00 87.50 173 SER A O 1
ATOM 1347 N N . GLU A 1 174 ? -13.694 6.953 3.338 1.00 79.62 174 GLU A N 1
ATOM 1348 C CA . GLU A 1 174 ? -14.603 6.041 4.054 1.00 79.62 174 GLU A CA 1
ATOM 1349 C C . GLU A 1 174 ? -14.577 6.267 5.579 1.00 79.62 174 GLU A C 1
ATOM 1351 O O . GLU A 1 174 ? -15.678 6.269 6.175 1.00 79.62 174 GLU A O 1
#

Foldseek 3Di:
DDDDDDDDDDDDDDDDDPDPPPVVVVPPPDDDDPDVVPVVVVVVVVVVVVVPPPPPPDPPPVVVVVVVVVVVVVCVVPDDPVPPDQDWDFDADPVRWTWTWGDDDPDTDIDTDPDDSPPDPDDAAADEAADAPDDDDCVVRHHYDYHHFDPDPPTDPVVCPVVVVVRVVVSVVD

Secondary structure (DSSP, 8-state):
-------------------STTTSGGGSS--S--SSHHHHHHHHHHHHHHHS--------TTHHHHHHHHHHHHHHHT--GGG----EEEEE-TTS-EEEEEEETTEEEEEE--S-TTS------EEEEEETT---S-TTTSEEEEEEE-SSTTS-THHHHHHHHHHHHHHHH-